Protein AF-A0AAU9J6A3-F1 (afdb_monomer)

Sequence (151 aa):
MSDKPSSSYFQDLVQKSKDSQEKDPYAIENFGESKKKPSRLLAKWNRLKSTFVGKEGFSEKFIQGFKMGGIVGGIFGSLSGIFAAWKTKNPIYIPISGAIMGLSFGFFMGVGSVVRSDDEYLDTNHYELLKINEEWQMRVLEADWKRKYRI

Foldseek 3Di:
DDPDPVVVVVVVVVVVVVVVVPDDVPPPVCVPPPPPPPPPVVVVVVVVCCVCPNDDDLVVQLQVQLVVQLVVQLVVQLVVQVVVCVVVVNNVSNVVSSVVSSRVSSNVSSVVSNVPVVPPLPDPQVFDFDQDPNDTDTDRDPRCVCVVPVD

pLDDT: mean 71.63, std 15.61, range [42.34, 94.94]

Secondary structure (DSSP, 8-state):
-----HHHHHHHHHHHHHHHHS--TT-GGGTT----PPPHHHHHHHHHHHHHHSSSSHHHHHHHHHHHHHHHHHHHHHHHHHHHHHHH--TTHHHHHHHHHHHHHHHHHHHHHHHTTTSTTS----EEEEEETTEEEEEE---HHHHHT--

Structure (mmCIF, N/CA/C/O backbone):
data_AF-A0AAU9J6A3-F1
#
_entry.id   AF-A0AAU9J6A3-F1
#
loop_
_atom_site.group_PDB
_atom_site.id
_atom_site.type_symbol
_atom_site.label_atom_id
_atom_site.label_alt_id
_atom_site.label_comp_id
_atom_site.label_asym_id
_atom_site.label_entity_id
_atom_site.label_seq_id
_atom_site.pdbx_PDB_ins_code
_atom_site.Cartn_x
_atom_site.Cartn_y
_atom_site.Cartn_z
_atom_site.occupancy
_atom_site.B_iso_or_equiv
_atom_site.auth_seq_id
_atom_site.auth_comp_id
_atom_site.auth_asym_id
_atom_site.auth_atom_id
_atom_site.pdbx_PDB_model_num
ATOM 1 N N . MET A 1 1 ? 39.952 -4.784 -10.741 1.00 42.34 1 MET A N 1
ATOM 2 C CA . MET A 1 1 ? 40.049 -5.737 -11.869 1.00 42.34 1 MET A CA 1
ATOM 3 C C . MET A 1 1 ? 40.493 -7.068 -11.283 1.00 42.34 1 MET A C 1
ATOM 5 O O . MET A 1 1 ? 41.334 -7.055 -10.401 1.00 42.34 1 MET A O 1
ATOM 9 N N . SER A 1 2 ? 39.804 -8.162 -11.615 1.00 50.84 2 SER A N 1
ATOM 10 C CA . SER A 1 2 ? 39.950 -9.462 -10.942 1.00 50.84 2 SER A CA 1
ATOM 11 C C . SER A 1 2 ? 41.069 -10.272 -11.594 1.00 50.84 2 SER A C 1
ATOM 13 O O . SER A 1 2 ? 40.848 -10.850 -12.655 1.00 50.84 2 SER A O 1
ATOM 15 N N . ASP A 1 3 ? 42.222 -10.359 -10.934 1.00 58.28 3 ASP A N 1
ATOM 16 C CA . ASP A 1 3 ? 43.341 -11.233 -11.309 1.00 58.28 3 ASP A CA 1
ATOM 17 C C . ASP A 1 3 ? 43.006 -12.693 -10.977 1.00 58.28 3 ASP A C 1
ATOM 19 O O . ASP A 1 3 ? 43.475 -13.266 -9.995 1.00 58.28 3 ASP A O 1
ATOM 23 N N . LYS A 1 4 ? 42.129 -13.307 -11.777 1.00 60.97 4 LYS A N 1
ATOM 24 C CA . LYS A 1 4 ? 41.949 -14.762 -11.759 1.00 60.97 4 LYS A CA 1
ATOM 25 C C . LYS A 1 4 ? 42.731 -15.360 -12.929 1.00 60.97 4 LYS A C 1
ATOM 27 O O . LYS A 1 4 ? 42.545 -14.903 -14.059 1.00 60.97 4 LYS A O 1
ATOM 32 N N . PRO A 1 5 ? 43.606 -16.355 -12.692 1.00 62.66 5 PRO A N 1
ATOM 33 C CA . PRO A 1 5 ? 44.419 -16.953 -13.744 1.00 62.66 5 PRO A CA 1
ATOM 34 C C . PRO A 1 5 ? 43.512 -17.565 -14.818 1.00 62.66 5 PRO A C 1
ATOM 36 O O . PRO A 1 5 ? 42.525 -18.233 -14.504 1.00 62.66 5 PRO A O 1
ATOM 39 N N . SER A 1 6 ? 43.844 -17.344 -16.091 1.00 60.34 6 SER A N 1
ATOM 40 C CA . SER A 1 6 ? 43.065 -17.759 -17.273 1.00 60.34 6 SER A CA 1
ATOM 41 C C . SER A 1 6 ? 42.623 -19.232 -17.270 1.00 60.34 6 SER A C 1
ATOM 43 O O . SER A 1 6 ? 41.579 -19.565 -17.831 1.00 60.34 6 SER A O 1
ATOM 45 N N . SER A 1 7 ? 43.359 -20.108 -16.581 1.00 62.94 7 SER A N 1
ATOM 46 C CA . SER A 1 7 ? 43.016 -21.522 -16.389 1.00 62.94 7 SER A CA 1
ATOM 47 C C . SER A 1 7 ? 41.717 -21.736 -15.606 1.00 62.94 7 SER A C 1
ATOM 49 O O . SER A 1 7 ? 40.944 -22.632 -15.936 1.00 62.94 7 SER A O 1
ATOM 51 N N . SER A 1 8 ? 41.442 -20.892 -14.610 1.00 61.44 8 SER A N 1
ATOM 52 C CA . SER A 1 8 ? 40.218 -20.969 -13.803 1.00 61.44 8 SER A CA 1
ATOM 53 C C . SER A 1 8 ? 38.990 -20.456 -14.556 1.00 61.44 8 SER A C 1
ATOM 55 O O . SER A 1 8 ? 37.908 -21.007 -14.394 1.00 61.44 8 SER A O 1
ATOM 57 N N . TYR A 1 9 ? 39.164 -19.491 -15.466 1.00 66.44 9 TYR A N 1
ATOM 58 C CA . TYR A 1 9 ? 38.105 -19.069 -16.391 1.00 66.44 9 TYR A CA 1
ATOM 59 C C . TYR A 1 9 ? 37.748 -20.174 -17.394 1.00 66.44 9 TYR A C 1
ATOM 61 O O . TYR A 1 9 ? 36.577 -20.420 -17.670 1.00 66.44 9 TYR A O 1
ATOM 69 N N . PHE A 1 10 ? 38.757 -20.881 -17.909 1.00 64.25 10 PHE A N 1
ATOM 70 C CA . PHE A 1 10 ? 38.536 -22.002 -18.817 1.00 64.25 10 PHE A CA 1
ATOM 71 C C . PHE A 1 10 ? 37.826 -23.169 -18.121 1.00 64.25 10 PHE A C 1
ATOM 73 O O . PHE A 1 10 ? 36.903 -23.747 -18.688 1.00 64.25 10 PHE A O 1
ATOM 80 N N . GLN A 1 11 ? 38.200 -23.484 -16.876 1.00 74.06 11 GLN A N 1
ATOM 81 C CA . GLN A 1 11 ? 37.510 -24.509 -16.089 1.00 74.06 11 GLN A CA 1
ATOM 82 C C . GLN A 1 11 ? 36.056 -24.132 -15.797 1.00 74.06 11 GLN A C 1
ATOM 84 O O . GLN A 1 11 ? 35.190 -24.985 -15.953 1.00 74.06 11 GLN A O 1
ATOM 89 N N . ASP A 1 12 ? 35.766 -22.868 -15.477 1.00 72.56 12 ASP A N 1
ATOM 90 C CA . ASP A 1 12 ? 34.389 -22.390 -15.288 1.00 72.56 12 ASP A CA 1
ATOM 91 C C . ASP A 1 12 ? 33.562 -22.494 -16.578 1.00 72.56 12 ASP A C 1
ATOM 93 O O . ASP A 1 12 ? 32.399 -22.889 -16.543 1.00 72.56 12 ASP A O 1
ATOM 97 N N . LEU A 1 13 ? 34.152 -22.187 -17.738 1.00 70.56 13 LEU A N 1
ATOM 98 C CA . LEU A 1 13 ? 33.478 -22.340 -19.031 1.00 70.56 13 LEU A CA 1
ATOM 99 C C . LEU A 1 13 ? 33.233 -23.809 -19.386 1.00 70.56 13 LEU A C 1
ATOM 101 O O . LEU A 1 13 ? 32.149 -24.146 -19.862 1.00 70.56 13 LEU A O 1
ATOM 105 N N . VAL A 1 14 ? 34.200 -24.690 -19.120 1.00 74.62 14 VAL A N 1
ATOM 106 C CA . VAL A 1 14 ? 34.048 -26.138 -19.315 1.00 74.62 14 VAL A CA 1
ATOM 107 C C . VAL A 1 14 ? 32.983 -26.693 -18.371 1.00 74.62 14 VAL A C 1
ATOM 109 O O . VAL A 1 14 ? 32.108 -27.438 -18.812 1.00 74.62 14 VAL A O 1
ATOM 112 N N . GLN A 1 15 ? 32.983 -26.279 -17.105 1.00 69.31 15 GLN A N 1
ATOM 113 C CA . GLN A 1 15 ? 31.988 -26.695 -16.121 1.00 69.31 15 GLN A CA 1
ATOM 114 C C . GLN A 1 15 ? 30.592 -26.195 -16.506 1.00 69.31 15 GLN A C 1
ATOM 116 O O . GLN A 1 15 ? 29.649 -26.977 -16.532 1.00 69.31 15 GLN A O 1
ATOM 121 N N . LYS A 1 16 ? 30.472 -24.930 -16.922 1.00 66.12 16 LYS A N 1
ATOM 122 C CA . LYS A 1 16 ? 29.222 -24.335 -17.412 1.00 66.12 16 LYS A CA 1
ATOM 123 C C . LYS A 1 16 ? 28.722 -24.990 -18.702 1.00 66.12 16 LYS A C 1
ATOM 125 O O . LYS A 1 16 ? 27.512 -25.081 -18.900 1.00 66.12 16 LYS A O 1
ATOM 130 N N . SER A 1 17 ? 29.621 -25.466 -19.56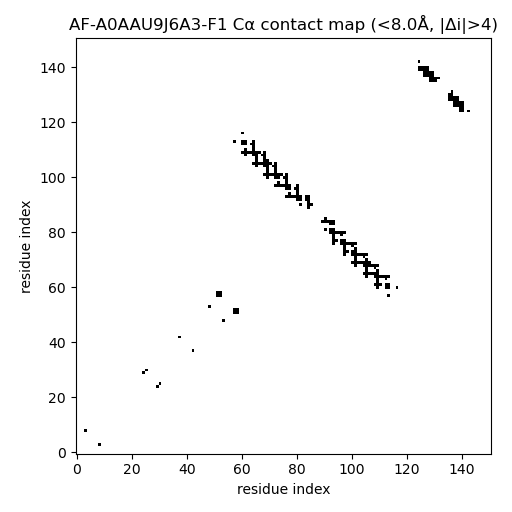7 1.00 60.44 17 SER A N 1
ATOM 131 C CA . SER A 1 17 ? 29.254 -26.235 -20.764 1.00 60.44 17 SER A CA 1
ATOM 132 C C . SER A 1 17 ? 28.736 -27.637 -20.423 1.00 60.44 17 SER A C 1
ATOM 134 O O . SER A 1 17 ? 27.759 -28.070 -21.027 1.00 60.44 17 SER A O 1
ATOM 136 N N . LYS A 1 18 ? 29.306 -28.298 -19.402 1.00 57.50 18 LYS A N 1
ATOM 137 C CA . LYS A 1 18 ? 28.801 -29.579 -18.880 1.00 57.50 18 LYS A CA 1
ATOM 138 C C . LYS A 1 18 ? 27.440 -29.423 -18.197 1.00 57.50 18 LYS A C 1
ATOM 140 O O . LYS A 1 18 ? 26.522 -30.160 -18.528 1.00 57.50 18 LYS A O 1
ATOM 145 N N . ASP A 1 19 ? 27.273 -28.403 -17.356 1.00 56.47 19 ASP A N 1
ATOM 146 C CA . ASP A 1 19 ? 25.999 -28.099 -16.676 1.00 56.47 19 ASP A CA 1
ATOM 147 C C . ASP A 1 19 ? 24.875 -27.712 -17.658 1.00 56.47 19 ASP A C 1
ATOM 149 O O . ASP A 1 19 ? 23.691 -27.899 -17.380 1.00 56.47 19 ASP A O 1
ATOM 153 N N . SER A 1 20 ? 25.233 -27.175 -18.831 1.00 51.94 20 SER A N 1
ATOM 154 C CA . SER A 1 20 ? 24.272 -26.831 -19.889 1.00 5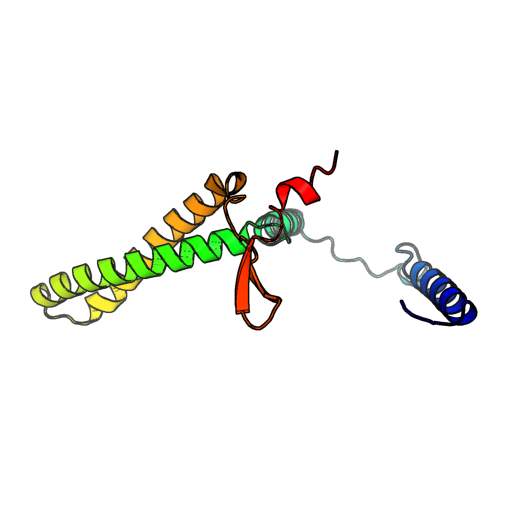1.94 20 SER A CA 1
ATOM 155 C C . SER A 1 20 ? 23.869 -28.029 -20.755 1.00 51.94 20 SER A C 1
ATOM 157 O O . SER A 1 20 ? 22.840 -27.950 -21.422 1.00 51.94 20 SER A O 1
ATOM 159 N N . GLN A 1 21 ? 24.643 -29.123 -20.755 1.00 48.69 21 GLN A N 1
ATOM 160 C CA . GLN A 1 21 ? 24.297 -30.355 -21.477 1.00 48.69 21 GLN A CA 1
ATOM 161 C C . GLN A 1 21 ? 23.424 -31.323 -20.663 1.00 48.69 21 GLN A C 1
ATOM 163 O O . GLN A 1 21 ? 22.867 -32.251 -21.237 1.00 48.69 21 GLN A O 1
ATOM 168 N N . GLU A 1 22 ? 23.226 -31.103 -19.360 1.00 53.00 22 GLU A N 1
ATOM 169 C CA . GLU A 1 22 ? 22.490 -32.038 -18.492 1.00 53.00 22 GLU A CA 1
ATOM 170 C C . GLU A 1 22 ? 21.077 -31.560 -18.113 1.00 53.00 22 GLU A C 1
ATOM 172 O O . GLU A 1 22 ? 20.599 -31.776 -17.002 1.00 53.00 22 GLU A O 1
ATOM 177 N N . LYS A 1 23 ? 20.361 -30.905 -19.036 1.00 52.16 23 LYS A N 1
ATOM 178 C CA . LYS A 1 23 ? 18.891 -30.761 -18.955 1.00 52.16 23 LYS A CA 1
ATOM 179 C C . LYS A 1 23 ? 18.242 -30.876 -20.325 1.00 52.16 23 LYS A C 1
ATOM 181 O O . LYS A 1 23 ? 17.430 -30.033 -20.705 1.00 52.16 23 LYS A O 1
ATOM 186 N N . ASP A 1 24 ? 18.560 -31.943 -21.046 1.00 57.34 24 ASP A N 1
ATOM 187 C CA . ASP A 1 24 ? 17.826 -32.281 -22.256 1.00 57.34 24 ASP A CA 1
ATOM 188 C C . ASP A 1 24 ? 16.437 -32.827 -21.881 1.00 57.34 24 ASP A C 1
ATOM 190 O O . ASP A 1 24 ? 16.318 -33.904 -21.291 1.00 57.34 24 ASP A O 1
ATOM 194 N N . PRO A 1 25 ? 15.344 -32.120 -22.227 1.00 54.75 25 PRO A N 1
ATOM 195 C CA . PRO A 1 25 ? 13.982 -32.539 -21.891 1.00 54.75 25 PRO A CA 1
ATOM 196 C C . PRO A 1 25 ? 13.534 -33.803 -22.647 1.00 54.75 25 PRO A C 1
ATOM 198 O O . PRO A 1 25 ? 12.412 -34.263 -22.444 1.00 54.75 25 PRO A O 1
ATOM 201 N N . TYR A 1 26 ? 14.397 -34.342 -23.511 1.00 54.66 26 TYR A N 1
ATOM 202 C CA . TYR A 1 26 ? 14.197 -35.555 -24.300 1.00 54.66 26 TYR A CA 1
ATOM 203 C C . TYR A 1 26 ? 15.133 -36.699 -23.882 1.00 54.66 26 TYR A C 1
ATOM 205 O O . TYR A 1 26 ? 15.162 -37.724 -24.562 1.00 54.66 26 TYR A O 1
ATOM 213 N N . ALA A 1 27 ? 15.898 -36.540 -22.792 1.00 65.25 27 ALA A N 1
ATOM 214 C CA . ALA A 1 27 ? 16.697 -37.625 -22.239 1.00 65.25 27 ALA A CA 1
ATOM 215 C C . ALA A 1 27 ? 15.799 -38.837 -21.958 1.00 65.25 27 ALA A C 1
ATOM 217 O O . ALA A 1 27 ? 14.707 -38.706 -21.398 1.00 65.25 27 ALA A O 1
ATOM 218 N N . ILE A 1 28 ? 16.269 -40.016 -22.361 1.00 59.94 28 ILE A N 1
ATOM 219 C CA . ILE A 1 28 ? 15.524 -41.282 -22.288 1.00 59.94 28 ILE A CA 1
ATOM 220 C C . ILE A 1 28 ? 15.136 -41.598 -20.830 1.00 59.94 28 ILE A C 1
ATOM 222 O O . ILE A 1 28 ? 14.100 -42.200 -20.576 1.00 59.94 28 ILE A O 1
ATOM 226 N N . GLU A 1 29 ? 15.902 -41.083 -19.865 1.00 63.41 29 GLU A N 1
ATOM 227 C CA . GLU A 1 29 ? 15.649 -41.186 -18.423 1.00 63.41 29 GLU A CA 1
ATOM 228 C C . GLU A 1 29 ? 14.372 -40.463 -17.955 1.00 63.41 29 GLU A C 1
ATOM 230 O O . GLU A 1 29 ? 13.797 -40.827 -16.935 1.00 63.41 29 GLU A O 1
ATOM 235 N N . ASN A 1 30 ? 13.878 -39.480 -18.717 1.00 55.66 30 ASN A N 1
ATOM 236 C CA . ASN A 1 30 ? 12.636 -38.754 -18.430 1.00 55.66 30 ASN A CA 1
ATOM 237 C C . ASN A 1 30 ? 11.409 -39.319 -19.180 1.00 55.66 30 ASN A C 1
ATOM 239 O O . ASN A 1 30 ? 10.309 -38.761 -19.077 1.00 55.66 30 ASN A O 1
ATOM 243 N N . PHE A 1 31 ? 11.550 -40.418 -19.936 1.00 50.09 31 PHE A N 1
ATOM 244 C CA . PHE A 1 31 ? 10.419 -41.091 -20.585 1.00 50.09 31 PHE A CA 1
ATOM 245 C C . PHE A 1 31 ? 9.558 -41.820 -19.543 1.00 50.09 31 PHE A C 1
ATOM 247 O O . PHE A 1 31 ? 9.779 -42.979 -19.211 1.00 50.09 31 PHE A O 1
ATOM 254 N N . GLY A 1 32 ? 8.548 -41.126 -19.024 1.00 55.88 32 GLY A N 1
ATOM 255 C CA . GLY A 1 32 ? 7.593 -41.672 -18.053 1.00 55.88 32 GLY A CA 1
ATOM 256 C C . GLY A 1 32 ? 7.110 -40.629 -17.053 1.00 55.88 32 GLY A C 1
ATOM 257 O O . GLY A 1 32 ? 5.977 -40.700 -16.577 1.00 55.88 32 GLY A O 1
ATOM 258 N N . GLU A 1 33 ? 7.907 -39.585 -16.819 1.00 54.16 33 GLU A N 1
ATOM 259 C CA . GLU A 1 33 ? 7.460 -38.419 -16.070 1.00 54.16 33 GLU A CA 1
ATOM 260 C C . GLU A 1 33 ? 6.607 -37.527 -16.969 1.00 54.16 33 GLU A C 1
ATOM 262 O O . GLU A 1 33 ? 7.042 -36.529 -17.548 1.00 54.16 33 GLU A O 1
ATOM 267 N N . SER A 1 34 ? 5.329 -37.876 -17.086 1.00 51.41 34 SER A N 1
ATOM 268 C CA . SER A 1 34 ? 4.327 -36.956 -17.600 1.00 51.41 34 SER A CA 1
ATOM 269 C C . SER A 1 34 ? 4.279 -35.734 -16.678 1.00 51.41 34 SER A C 1
ATOM 271 O O . SER A 1 34 ? 3.539 -35.719 -15.691 1.00 51.41 34 SER A O 1
ATOM 273 N N . LYS A 1 35 ? 5.064 -34.693 -16.987 1.00 52.56 35 LYS A N 1
ATOM 274 C CA . LYS A 1 35 ? 4.890 -33.358 -16.409 1.00 52.56 35 LYS A CA 1
ATOM 275 C C . LYS A 1 35 ? 3.433 -32.983 -16.640 1.00 52.56 35 LYS A C 1
ATOM 277 O O . LYS A 1 35 ? 3.041 -32.692 -17.771 1.00 52.56 35 LYS A O 1
ATOM 282 N N . LYS A 1 36 ? 2.618 -33.066 -15.582 1.00 54.75 36 LYS A N 1
ATOM 283 C CA . LYS A 1 36 ? 1.201 -32.691 -15.587 1.00 54.75 36 LYS A CA 1
ATOM 284 C C . LYS A 1 36 ? 1.115 -31.319 -16.243 1.00 54.75 36 LYS A C 1
ATOM 286 O O . LYS A 1 36 ? 1.574 -30.337 -15.662 1.00 54.75 36 LYS A O 1
ATOM 291 N N . LYS A 1 37 ? 0.616 -31.267 -17.485 1.00 54.59 37 LYS A N 1
ATOM 292 C CA . LYS A 1 37 ? 0.511 -30.021 -18.248 1.00 54.59 37 LYS A CA 1
ATOM 293 C C . LYS A 1 37 ? -0.270 -29.045 -17.365 1.00 54.59 37 LYS A C 1
ATOM 295 O O . LYS A 1 37 ? -1.415 -29.361 -17.032 1.00 54.59 37 LYS A O 1
ATOM 300 N N . PRO A 1 38 ? 0.322 -27.919 -16.926 1.00 57.06 38 PRO A N 1
ATOM 301 C CA . PRO A 1 38 ? -0.414 -26.965 -16.115 1.00 57.06 38 PRO A CA 1
ATOM 302 C C . PRO A 1 38 ? -1.648 -26.551 -16.913 1.00 57.06 38 PRO A C 1
ATOM 304 O O . PRO A 1 38 ? -1.574 -26.376 -18.135 1.00 57.06 38 PRO A O 1
ATOM 307 N N . SER A 1 39 ? -2.800 -26.464 -16.247 1.00 71.31 39 SER A N 1
ATOM 308 C CA . SER A 1 39 ? -4.049 -26.098 -16.910 1.00 71.31 39 SER A CA 1
ATOM 309 C C . SER A 1 39 ? -3.838 -24.814 -17.724 1.00 71.31 39 SER A C 1
ATOM 311 O O . SER A 1 39 ? -3.064 -23.936 -17.338 1.00 71.31 39 SER A O 1
ATOM 313 N N . ARG A 1 40 ? -4.501 -24.684 -18.881 1.00 73.56 40 ARG A N 1
ATOM 314 C CA . ARG A 1 40 ? -4.386 -23.488 -19.746 1.00 73.56 40 ARG A CA 1
ATOM 315 C C . ARG A 1 40 ? -4.603 -22.185 -18.964 1.00 73.56 40 ARG A C 1
ATOM 317 O O . ARG A 1 40 ? -4.005 -21.161 -19.288 1.00 73.56 40 ARG A O 1
ATOM 324 N N . LEU A 1 41 ? -5.429 -22.252 -17.920 1.00 74.06 41 LEU A N 1
ATOM 325 C CA . LEU A 1 41 ? -5.670 -21.175 -16.968 1.00 74.06 41 LEU A CA 1
ATOM 326 C C . LEU A 1 41 ? -4.459 -20.905 -16.074 1.00 74.06 41 LEU A C 1
ATOM 328 O O . LEU A 1 41 ? -4.089 -19.749 -15.941 1.00 74.06 41 LEU A O 1
ATOM 332 N N . LEU A 1 42 ? -3.790 -21.932 -15.543 1.00 72.62 42 LEU A N 1
ATOM 333 C CA . LEU A 1 42 ? -2.548 -21.769 -14.780 1.00 72.62 42 LEU A CA 1
ATOM 334 C C . LEU A 1 42 ? -1.426 -21.162 -15.630 1.00 72.62 42 LEU A C 1
ATOM 336 O O . LEU A 1 42 ? -0.674 -20.321 -15.153 1.00 72.62 42 LEU A O 1
ATOM 340 N N . ALA A 1 43 ? -1.324 -21.559 -16.901 1.00 76.12 43 ALA A N 1
ATOM 341 C CA . ALA A 1 43 ? -0.343 -20.989 -17.822 1.00 76.12 43 ALA A CA 1
ATOM 342 C C . ALA A 1 43 ? -0.640 -19.508 -18.126 1.00 76.12 43 ALA A C 1
ATOM 344 O O . ALA A 1 43 ? 0.277 -18.687 -18.139 1.00 76.12 43 ALA A O 1
ATOM 345 N N . LYS A 1 44 ? -1.919 -19.142 -18.314 1.00 78.06 44 LYS A N 1
ATOM 346 C CA . LYS A 1 44 ? -2.347 -17.737 -18.437 1.00 78.06 44 LYS A CA 1
ATOM 347 C C . LYS A 1 44 ? -2.140 -16.956 -17.138 1.00 78.06 44 LYS A C 1
ATOM 349 O O . LYS A 1 44 ? -1.691 -15.819 -17.194 1.00 78.06 44 LYS A O 1
ATOM 354 N N . TRP A 1 45 ? -2.400 -17.575 -15.990 1.00 75.62 45 TRP A N 1
ATOM 355 C CA . TRP A 1 45 ? -2.206 -16.985 -14.668 1.00 75.62 45 TRP A CA 1
ATOM 356 C C . TRP A 1 45 ? -0.733 -16.718 -14.382 1.00 75.62 45 TRP A C 1
ATOM 358 O O . TRP A 1 45 ? -0.393 -15.639 -13.923 1.00 75.62 45 TRP A O 1
ATOM 368 N N . ASN A 1 46 ? 0.161 -17.645 -14.731 1.00 75.62 46 ASN A N 1
ATOM 369 C CA . ASN A 1 46 ? 1.600 -17.434 -14.594 1.00 75.62 46 ASN A CA 1
ATOM 370 C C . ASN A 1 46 ? 2.121 -16.339 -15.529 1.00 75.62 46 ASN A C 1
ATOM 372 O O . ASN A 1 46 ? 3.007 -15.598 -15.120 1.00 75.62 46 ASN A O 1
ATOM 376 N N . ARG A 1 47 ? 1.552 -16.186 -16.734 1.00 70.88 47 ARG A N 1
ATOM 377 C CA . ARG A 1 47 ? 1.882 -15.067 -17.636 1.00 70.88 47 ARG A CA 1
ATOM 378 C C . ARG A 1 47 ? 1.390 -13.730 -17.091 1.00 70.88 47 ARG A C 1
ATOM 380 O O . ARG A 1 47 ? 2.163 -12.785 -17.015 1.00 70.88 47 ARG A O 1
ATOM 387 N N . LEU A 1 48 ? 0.140 -13.673 -16.638 1.00 70.00 48 LEU A N 1
ATOM 388 C CA . LEU A 1 48 ? -0.432 -12.475 -16.027 1.00 70.00 48 LEU A CA 1
ATOM 389 C C . LEU A 1 48 ? 0.320 -12.096 -14.746 1.00 70.00 48 LEU A C 1
ATOM 391 O O . LEU A 1 48 ? 0.647 -10.935 -14.547 1.00 70.00 48 LEU A O 1
ATOM 395 N N . LYS A 1 49 ? 0.681 -13.086 -13.924 1.00 68.69 49 LYS A N 1
ATOM 396 C CA . LYS A 1 49 ? 1.523 -12.906 -12.741 1.00 68.69 49 LYS A CA 1
ATOM 397 C C . LYS A 1 49 ? 2.922 -12.435 -13.123 1.00 68.69 49 LYS A C 1
ATOM 399 O O . LYS A 1 49 ? 3.433 -11.560 -12.450 1.00 68.69 49 LYS A O 1
ATOM 404 N N . SER A 1 50 ? 3.538 -12.941 -14.191 1.00 61.94 50 SER A N 1
ATOM 405 C CA . SER A 1 50 ? 4.833 -12.414 -14.645 1.00 61.94 50 SER A CA 1
ATOM 406 C C . SER A 1 50 ? 4.739 -10.999 -15.219 1.00 61.94 50 SER A C 1
ATOM 408 O O . SER A 1 50 ? 5.723 -10.283 -15.164 1.00 61.94 50 SER A O 1
ATOM 410 N N . THR A 1 51 ? 3.580 -10.562 -15.712 1.00 63.28 51 THR A N 1
ATOM 411 C CA . THR A 1 51 ? 3.370 -9.170 -16.148 1.00 63.28 51 THR A CA 1
ATOM 412 C C . THR A 1 51 ? 3.042 -8.240 -14.973 1.00 63.28 51 THR A C 1
ATOM 414 O O . THR A 1 51 ? 3.466 -7.095 -14.969 1.00 63.28 51 THR A O 1
ATOM 417 N N . PHE A 1 52 ? 2.339 -8.730 -13.947 1.00 61.94 52 PHE A N 1
ATOM 418 C CA . PHE A 1 52 ? 2.008 -7.958 -12.739 1.00 61.94 52 PHE A CA 1
ATOM 419 C C . PHE A 1 52 ? 3.113 -7.965 -11.664 1.00 61.94 52 PHE A C 1
ATOM 421 O O . PHE A 1 52 ? 3.186 -7.050 -10.851 1.00 61.94 52 PHE A O 1
ATOM 428 N N . VAL A 1 53 ? 3.946 -9.009 -11.620 1.00 60.03 53 VAL A N 1
ATOM 429 C CA . VAL A 1 53 ? 4.952 -9.273 -10.565 1.00 60.03 53 VAL A CA 1
ATOM 430 C C . VAL A 1 53 ? 6.366 -9.410 -11.150 1.00 60.03 53 VAL A C 1
ATOM 432 O O . VAL A 1 53 ? 7.343 -9.519 -10.411 1.00 60.03 53 VAL A O 1
ATOM 435 N N . GLY A 1 54 ? 6.524 -9.427 -12.475 1.00 50.72 54 GLY A N 1
ATOM 436 C CA . GLY A 1 54 ? 7.841 -9.514 -13.100 1.00 50.72 54 GLY A CA 1
ATOM 437 C C . GLY A 1 54 ? 8.562 -8.176 -13.066 1.00 50.72 54 GLY A C 1
ATOM 438 O O . GLY A 1 54 ? 8.046 -7.214 -13.610 1.00 50.72 54 GLY A O 1
ATOM 439 N N . LYS A 1 55 ? 9.729 -8.178 -12.408 1.00 51.38 55 LYS A N 1
ATOM 440 C CA . LYS A 1 55 ? 10.972 -7.372 -12.512 1.00 51.38 55 LYS A CA 1
ATOM 441 C C . LYS A 1 55 ? 11.013 -5.925 -13.049 1.00 51.38 55 LYS A C 1
ATOM 443 O O . LYS A 1 55 ? 12.075 -5.324 -12.942 1.00 51.38 55 LYS A O 1
ATOM 448 N N . GLU A 1 56 ? 9.947 -5.335 -13.560 1.00 58.09 56 GLU A N 1
ATOM 449 C CA . GLU A 1 56 ? 9.957 -4.020 -14.197 1.00 58.09 56 GLU A CA 1
ATOM 450 C C . GLU A 1 56 ? 8.889 -3.133 -13.558 1.00 58.09 56 GLU A C 1
ATOM 452 O O . GLU A 1 56 ? 7.728 -3.192 -13.942 1.00 58.09 56 GLU A O 1
ATOM 457 N N . GLY A 1 57 ? 9.283 -2.343 -12.550 1.00 60.28 57 GLY A N 1
ATOM 458 C CA . GLY A 1 57 ? 8.663 -1.074 -12.126 1.00 60.28 57 GLY A CA 1
ATOM 459 C C . GLY A 1 57 ? 7.225 -1.072 -11.579 1.00 60.28 57 GLY A C 1
ATOM 460 O O . GLY A 1 57 ? 6.925 -0.280 -10.692 1.00 60.28 57 GLY A O 1
ATOM 461 N N . PHE A 1 58 ? 6.331 -1.946 -12.042 1.00 73.06 58 PHE A N 1
ATOM 462 C CA . PHE A 1 58 ? 4.899 -1.909 -11.755 1.00 73.06 58 PHE A CA 1
ATOM 463 C C . PHE A 1 58 ? 4.614 -2.117 -10.270 1.00 73.06 58 PHE A C 1
ATOM 465 O O . PHE A 1 58 ? 3.912 -1.318 -9.656 1.00 73.06 58 PHE A O 1
ATOM 472 N N . SER A 1 59 ? 5.181 -3.170 -9.671 1.00 77.56 59 SER A N 1
ATOM 473 C CA . SER A 1 59 ? 4.923 -3.492 -8.265 1.00 77.56 59 SER A CA 1
ATOM 474 C C . SER A 1 59 ? 5.507 -2.440 -7.326 1.00 77.56 59 SER A C 1
ATOM 476 O O . SER A 1 59 ? 4.864 -2.095 -6.342 1.00 77.56 59 SER A O 1
ATOM 478 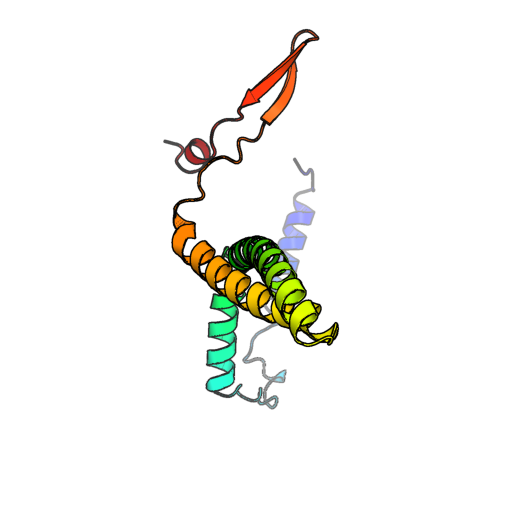N N . GLU A 1 60 ? 6.706 -1.930 -7.602 1.00 80.88 60 GLU A N 1
ATOM 479 C CA . GLU A 1 60 ? 7.359 -0.943 -6.734 1.00 80.88 60 GLU A CA 1
ATOM 480 C C . GLU A 1 60 ? 6.603 0.386 -6.752 1.00 80.88 60 GLU A C 1
ATOM 482 O O . GLU A 1 60 ? 6.253 0.916 -5.695 1.00 80.88 60 GLU A O 1
ATOM 487 N N . LYS A 1 61 ? 6.242 0.866 -7.945 1.00 79.19 61 LYS A N 1
ATOM 488 C CA . LYS A 1 61 ? 5.496 2.117 -8.113 1.00 79.19 61 LYS A CA 1
ATOM 489 C C . LYS A 1 61 ? 4.059 2.010 -7.615 1.00 79.19 61 LYS A C 1
ATOM 491 O O . LYS A 1 61 ? 3.561 2.934 -6.970 1.00 79.19 61 LYS A O 1
ATOM 496 N N . PHE A 1 62 ? 3.408 0.866 -7.832 1.00 88.19 62 PHE A N 1
ATOM 497 C CA . PHE A 1 62 ? 2.099 0.590 -7.244 1.00 88.19 62 PHE A CA 1
ATOM 498 C C . PHE A 1 62 ? 2.170 0.618 -5.717 1.00 88.19 62 PHE A C 1
ATOM 500 O O . PHE A 1 62 ? 1.343 1.268 -5.086 1.00 88.19 62 PHE A O 1
ATOM 507 N N . ILE A 1 63 ? 3.168 -0.036 -5.114 1.00 89.19 63 ILE A N 1
ATOM 508 C CA . ILE A 1 63 ? 3.350 -0.055 -3.657 1.00 89.19 63 ILE A CA 1
ATOM 509 C C . ILE A 1 63 ? 3.637 1.351 -3.122 1.00 89.19 63 ILE A C 1
ATOM 511 O O . ILE A 1 63 ? 3.103 1.717 -2.077 1.00 89.19 63 ILE A O 1
ATOM 515 N N . GLN A 1 64 ? 4.431 2.162 -3.822 1.00 88.69 64 GLN A N 1
ATOM 516 C CA . GLN A 1 64 ? 4.707 3.544 -3.427 1.00 88.69 64 GLN A CA 1
ATOM 517 C C . GLN A 1 64 ? 3.444 4.413 -3.465 1.00 88.69 64 GLN A C 1
ATOM 519 O O . GLN A 1 64 ? 3.127 5.077 -2.472 1.00 88.69 64 GLN A O 1
ATOM 524 N N . GLY A 1 65 ? 2.683 4.351 -4.563 1.00 89.12 65 GLY A N 1
ATOM 525 C CA . GLY A 1 65 ? 1.396 5.039 -4.694 1.00 89.12 65 GLY A CA 1
ATOM 526 C C . GLY A 1 65 ? 0.378 4.559 -3.660 1.00 89.12 65 GLY A C 1
ATOM 527 O O . GLY A 1 65 ? -0.304 5.365 -3.026 1.00 89.12 65 GLY A O 1
ATOM 528 N N . PHE A 1 66 ? 0.342 3.253 -3.402 1.00 93.19 66 PHE A N 1
ATOM 529 C CA . PHE A 1 66 ? -0.521 2.644 -2.397 1.00 93.19 66 PHE A CA 1
ATOM 530 C C . PHE A 1 66 ? -0.141 3.054 -0.975 1.00 93.19 66 PHE A C 1
ATOM 532 O O . PHE A 1 66 ? -1.019 3.349 -0.171 1.00 93.19 66 PHE A O 1
ATOM 539 N N . LYS A 1 67 ? 1.154 3.131 -0.653 1.00 93.75 67 LYS A N 1
ATOM 540 C CA . LYS A 1 67 ? 1.641 3.584 0.654 1.00 93.75 67 LYS A CA 1
ATOM 541 C C . LYS A 1 67 ? 1.257 5.039 0.903 1.00 93.75 67 LYS A C 1
ATOM 543 O O . LYS A 1 67 ? 0.718 5.348 1.963 1.00 93.75 67 LYS A O 1
ATOM 548 N N . MET A 1 68 ? 1.490 5.925 -0.066 1.00 92.88 68 MET A N 1
ATOM 549 C CA . MET A 1 68 ? 1.104 7.333 0.063 1.00 92.88 68 MET A CA 1
ATOM 550 C C . MET A 1 68 ? -0.418 7.504 0.139 1.00 92.88 68 MET A C 1
ATOM 552 O O . MET A 1 68 ? -0.915 8.178 1.041 1.00 92.88 68 MET A O 1
ATOM 556 N N . GLY A 1 69 ? -1.169 6.843 -0.746 1.00 92.06 69 GLY A N 1
ATOM 557 C CA . GLY A 1 69 ? -2.632 6.887 -0.744 1.00 92.06 69 GLY A CA 1
ATOM 558 C C . GLY A 1 69 ? -3.250 6.277 0.514 1.00 92.06 69 GLY A C 1
ATOM 559 O O . GLY A 1 69 ? -4.213 6.818 1.049 1.00 92.06 69 GLY A O 1
ATOM 560 N N . GLY A 1 70 ? -2.663 5.201 1.037 1.00 94.81 70 GLY A N 1
ATOM 561 C CA . GLY A 1 70 ? -3.100 4.535 2.259 1.00 94.81 70 GLY A CA 1
ATOM 562 C C . GLY A 1 70 ? -2.906 5.394 3.507 1.00 94.81 70 GLY A C 1
ATO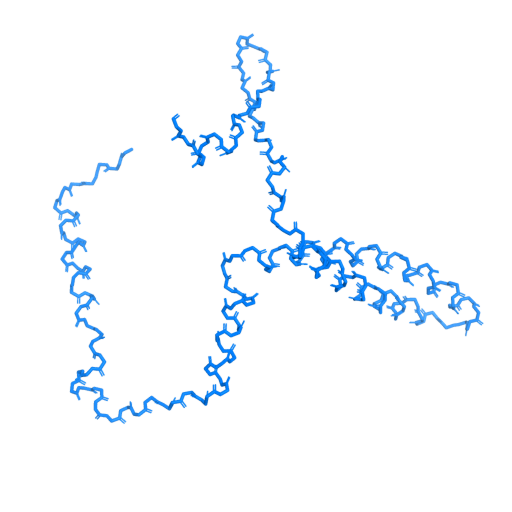M 563 O O . GLY A 1 70 ? -3.780 5.404 4.368 1.00 94.81 70 GLY A O 1
ATOM 564 N N . ILE A 1 71 ? -1.819 6.171 3.589 1.00 94.94 71 ILE A N 1
ATOM 565 C CA . ILE A 1 71 ? -1.601 7.120 4.694 1.00 94.94 71 ILE A CA 1
ATOM 566 C C . ILE A 1 71 ? -2.659 8.228 4.659 1.00 94.94 71 ILE A C 1
ATOM 568 O O . ILE A 1 71 ? -3.326 8.475 5.663 1.00 94.94 71 ILE A O 1
ATOM 572 N N . VAL A 1 72 ? -2.860 8.864 3.502 1.00 94.12 72 VAL A N 1
ATOM 573 C CA . VAL A 1 72 ? -3.836 9.958 3.362 1.00 94.12 72 VAL A CA 1
ATOM 574 C C . VAL A 1 72 ? -5.264 9.450 3.589 1.00 94.12 72 VAL A C 1
ATOM 576 O O . VAL A 1 72 ? -6.019 10.041 4.362 1.00 94.12 72 VAL A O 1
ATOM 579 N N . GLY A 1 73 ? -5.622 8.317 2.980 1.00 93.06 73 GLY A N 1
ATOM 580 C CA . GLY A 1 73 ? -6.919 7.668 3.163 1.00 93.06 73 GLY A CA 1
ATOM 581 C C . GLY A 1 73 ? -7.143 7.172 4.591 1.00 93.06 73 GLY A C 1
ATOM 582 O O . GLY A 1 73 ? -8.259 7.260 5.094 1.00 93.06 73 GLY A O 1
ATOM 583 N N . GLY A 1 74 ? -6.091 6.717 5.272 1.00 93.56 74 GLY A N 1
ATOM 584 C CA . GLY A 1 74 ? -6.138 6.299 6.670 1.00 93.56 74 GLY A CA 1
ATOM 585 C C . GLY A 1 74 ? -6.380 7.467 7.624 1.00 93.56 74 GLY A C 1
ATOM 586 O O . GLY A 1 74 ? -7.217 7.352 8.518 1.00 93.56 74 GLY A O 1
ATOM 587 N N . ILE A 1 75 ? -5.721 8.613 7.413 1.00 94.19 75 ILE A N 1
ATOM 588 C CA . ILE A 1 75 ? -5.940 9.831 8.213 1.00 94.19 75 ILE A CA 1
ATOM 589 C C . ILE A 1 75 ? -7.354 10.368 7.978 1.00 94.19 75 ILE A C 1
ATOM 591 O O . ILE A 1 75 ? -8.099 10.588 8.933 1.00 94.19 75 ILE A O 1
ATOM 595 N N . PHE A 1 76 ? -7.754 10.526 6.714 1.00 93.88 76 PHE A N 1
ATOM 596 C CA . PHE A 1 76 ? -9.076 11.046 6.368 1.00 93.88 76 PHE A CA 1
ATOM 597 C C . PHE A 1 76 ? -10.197 10.094 6.819 1.00 93.88 76 PHE A C 1
ATOM 599 O O . PHE A 1 76 ? -11.214 10.529 7.360 1.00 93.88 76 PHE A O 1
ATOM 606 N N . GLY A 1 77 ? -9.977 8.785 6.684 1.00 91.38 77 GLY A N 1
ATOM 607 C CA . GLY A 1 77 ? -10.889 7.748 7.156 1.00 91.38 77 GLY A CA 1
ATOM 608 C C . GLY A 1 77 ? -10.993 7.684 8.671 1.00 91.38 77 GLY A C 1
ATOM 609 O O . GLY A 1 77 ? -12.097 7.542 9.190 1.00 91.38 77 GLY A O 1
ATOM 610 N N . SER A 1 78 ? -9.889 7.863 9.396 1.00 91.44 78 SER A N 1
ATOM 611 C CA . SER A 1 78 ? -9.912 7.927 10.861 1.00 91.44 78 SER A CA 1
ATOM 612 C C . SER A 1 78 ? -10.635 9.181 11.351 1.00 91.44 78 SER A C 1
ATOM 614 O O . SER A 1 78 ? -11.445 9.091 12.267 1.00 91.44 78 SER A O 1
ATOM 616 N N . LEU A 1 79 ? -10.421 10.336 10.711 1.00 92.44 79 LEU A N 1
ATOM 617 C CA . LEU A 1 79 ? -11.097 11.588 11.065 1.00 92.44 79 LEU A CA 1
ATOM 618 C C . LEU A 1 79 ? -12.614 11.505 10.821 1.00 92.44 79 LEU A C 1
ATOM 620 O O . LEU A 1 79 ? -13.413 11.854 11.691 1.00 92.44 79 LEU A O 1
ATOM 624 N N . SER A 1 80 ? -13.013 10.964 9.665 1.00 89.94 80 SER A N 1
ATOM 625 C CA . SER A 1 80 ? -14.416 10.660 9.355 1.00 89.94 80 SER A CA 1
ATOM 626 C C . SER A 1 80 ? -15.004 9.637 10.339 1.00 89.94 80 SER A C 1
ATOM 628 O O . SER A 1 80 ? -16.128 9.791 10.822 1.00 89.94 80 SER A O 1
ATOM 630 N N . GLY A 1 81 ? -14.203 8.640 10.717 1.00 87.69 81 GLY A N 1
ATOM 631 C CA . GLY A 1 81 ? -14.538 7.616 11.702 1.00 87.69 81 GLY A CA 1
ATOM 632 C C . GLY A 1 81 ? -14.776 8.159 13.099 1.00 87.69 81 GLY A C 1
ATOM 633 O O . GLY A 1 81 ? -15.718 7.729 13.754 1.00 87.69 81 GLY A O 1
ATOM 634 N N . ILE A 1 82 ? -13.976 9.128 13.549 1.00 89.94 82 ILE A N 1
ATOM 635 C CA . ILE A 1 82 ? -14.151 9.795 14.847 1.00 89.94 82 ILE A CA 1
ATOM 636 C C . ILE A 1 82 ? -15.487 10.545 14.876 1.00 89.94 82 ILE A C 1
ATOM 638 O O . ILE A 1 82 ? -16.236 10.427 15.847 1.00 89.94 82 ILE A O 1
ATOM 642 N N . PHE A 1 83 ? -15.838 11.252 13.796 1.00 88.06 83 PHE A N 1
ATOM 643 C CA . PHE A 1 83 ? -17.133 11.928 13.693 1.00 88.06 83 PHE A CA 1
ATOM 644 C C . PHE A 1 83 ? -18.307 10.935 13.729 1.00 88.06 83 PHE A C 1
ATOM 646 O O . PHE A 1 83 ? -19.294 11.146 14.440 1.00 88.06 83 PHE A O 1
ATOM 653 N N . ALA A 1 84 ? -18.188 9.817 13.007 1.00 85.56 84 ALA A N 1
ATOM 654 C CA . ALA A 1 84 ? -19.194 8.758 13.006 1.00 85.56 84 ALA A CA 1
ATOM 655 C C . ALA A 1 84 ? -19.308 8.050 14.368 1.00 85.56 84 ALA A C 1
ATOM 657 O O . ALA A 1 84 ? -20.420 7.797 14.840 1.00 85.56 84 ALA A O 1
ATOM 658 N N . ALA A 1 85 ? -18.180 7.774 15.025 1.00 86.56 85 ALA A N 1
ATOM 659 C CA . ALA A 1 85 ? -18.114 7.162 16.348 1.00 86.56 85 ALA A CA 1
ATOM 660 C C . ALA A 1 85 ? -18.748 8.056 17.418 1.00 86.56 85 ALA A C 1
ATOM 662 O O . ALA A 1 85 ? -19.432 7.554 18.309 1.00 86.56 85 ALA A O 1
ATOM 663 N N . TRP A 1 86 ? -18.599 9.380 17.300 1.00 88.00 86 TRP A N 1
ATOM 664 C CA . TRP A 1 86 ? -19.227 10.313 18.232 1.00 88.00 86 TRP A CA 1
ATOM 665 C C . TRP A 1 86 ? -20.758 10.305 18.124 1.00 88.00 86 TRP A C 1
ATOM 667 O O . TRP A 1 86 ? -21.447 10.317 19.144 1.00 88.00 86 TRP A O 1
ATOM 677 N N . LYS A 1 87 ? -21.307 10.181 16.907 1.00 87.38 87 LYS A N 1
ATOM 678 C CA . LYS A 1 87 ? -22.760 10.046 16.694 1.00 87.38 87 LYS A CA 1
ATOM 679 C C . LYS A 1 87 ? -23.316 8.687 17.112 1.00 87.38 87 LYS A C 1
ATOM 681 O O . LYS A 1 87 ? -24.412 8.619 17.658 1.00 87.38 87 LYS A O 1
ATOM 686 N N . THR A 1 88 ? -22.592 7.608 16.831 1.00 85.69 88 THR A N 1
ATOM 687 C CA . THR A 1 88 ? -23.071 6.233 17.060 1.00 85.69 88 THR A CA 1
ATOM 688 C C . THR A 1 88 ? -22.728 5.686 18.445 1.00 85.69 88 THR A C 1
ATOM 690 O O . THR A 1 88 ? -23.208 4.614 18.798 1.00 85.69 88 THR A O 1
ATOM 693 N N . LYS A 1 89 ? -21.906 6.403 19.229 1.00 85.38 89 LYS A N 1
ATOM 694 C CA . LYS A 1 89 ? -21.321 5.960 20.510 1.00 85.38 89 LYS A CA 1
ATOM 695 C C . LYS A 1 89 ? -20.545 4.637 20.424 1.00 85.38 89 LYS A C 1
ATOM 697 O O . LYS A 1 89 ? -20.255 4.024 21.446 1.00 85.38 89 LYS A O 1
ATOM 702 N N . ASN A 1 90 ? -20.171 4.224 19.213 1.00 84.19 90 ASN A N 1
ATOM 703 C CA . ASN A 1 90 ? -19.496 2.963 18.944 1.00 84.19 90 ASN A CA 1
ATOM 704 C C . ASN A 1 90 ? -18.067 3.244 18.451 1.00 84.19 90 ASN A C 1
ATOM 706 O O . ASN A 1 90 ? -17.889 3.687 17.314 1.00 84.19 90 ASN A O 1
ATOM 710 N N . PRO A 1 91 ? -17.024 2.964 19.256 1.00 83.56 91 PRO A N 1
ATOM 711 C CA . PRO A 1 91 ? -15.637 3.270 18.890 1.00 83.56 91 PRO A CA 1
ATOM 712 C C . PRO A 1 91 ? -15.105 2.391 17.746 1.00 83.56 91 PRO A C 1
ATOM 714 O O . PRO A 1 91 ? -14.100 2.719 17.120 1.00 83.56 91 PRO A O 1
ATOM 717 N N . ILE A 1 92 ? -15.801 1.297 17.428 1.00 88.31 92 ILE A N 1
ATOM 718 C CA . ILE A 1 92 ? -15.418 0.340 16.382 1.00 88.31 92 ILE A CA 1
ATOM 719 C C . ILE A 1 92 ? -15.463 0.941 14.969 1.00 88.31 92 ILE A C 1
ATOM 721 O O . ILE A 1 92 ? -14.816 0.428 14.060 1.00 88.31 92 ILE A O 1
ATOM 725 N N . TYR A 1 93 ? -16.183 2.049 14.782 1.00 83.94 93 TYR A N 1
ATOM 726 C CA . TYR A 1 93 ? -16.277 2.719 13.486 1.00 83.94 93 TYR A CA 1
ATOM 727 C C . TYR A 1 93 ? -14.956 3.347 13.037 1.00 83.94 93 TYR A C 1
ATOM 729 O O . TYR A 1 93 ? -14.728 3.447 11.836 1.00 83.94 93 TYR A O 1
ATOM 737 N N . ILE A 1 94 ? -14.075 3.709 13.973 1.00 87.19 94 ILE A N 1
ATOM 738 C CA . ILE A 1 94 ? -12.803 4.387 13.690 1.00 87.19 94 ILE A CA 1
ATOM 739 C C . ILE A 1 94 ? -11.856 3.517 12.839 1.00 87.19 94 ILE A C 1
ATOM 741 O O . ILE A 1 94 ? -11.445 3.966 11.767 1.00 87.19 94 ILE A O 1
ATOM 745 N N . PRO A 1 95 ? -11.510 2.273 13.238 1.00 89.38 95 PRO A N 1
ATOM 746 C CA . PRO A 1 95 ? -10.637 1.430 12.420 1.00 89.38 95 PRO A CA 1
ATOM 747 C C . PRO A 1 95 ? -11.305 0.980 11.116 1.00 89.38 95 PRO A C 1
ATOM 749 O O . PRO A 1 95 ? -10.621 0.819 10.108 1.00 89.38 95 PRO A O 1
ATOM 752 N N . ILE A 1 96 ? -12.630 0.804 11.109 1.00 91.25 96 ILE A N 1
ATOM 753 C CA . ILE A 1 96 ? -13.370 0.356 9.922 1.00 91.25 96 ILE A CA 1
ATOM 754 C C . ILE A 1 96 ? -13.347 1.434 8.836 1.00 91.25 96 ILE A C 1
ATOM 756 O O . ILE A 1 96 ? -13.004 1.146 7.690 1.00 91.25 96 ILE A O 1
ATOM 760 N N . SER A 1 97 ? -13.666 2.683 9.179 1.00 90.44 97 SER A N 1
ATOM 761 C CA . SER A 1 97 ? -13.634 3.786 8.215 1.00 90.44 97 SER A CA 1
ATOM 762 C C . SER A 1 97 ? -12.211 4.077 7.737 1.00 90.44 9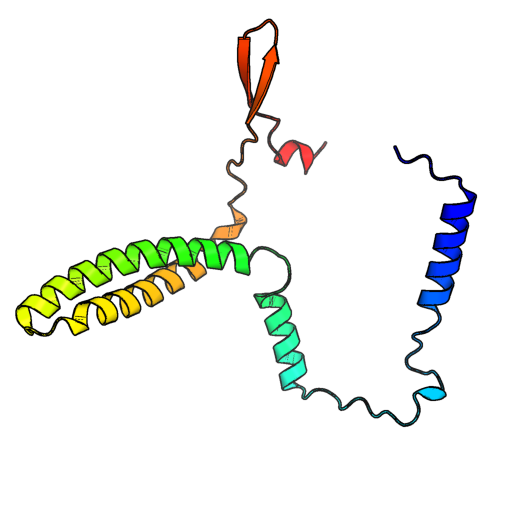7 SER A C 1
ATOM 764 O O . SER A 1 97 ? -12.002 4.295 6.543 1.00 90.44 97 SER A O 1
ATOM 766 N N . GLY A 1 98 ? -11.224 4.011 8.640 1.00 92.38 98 GLY A N 1
ATOM 767 C CA . GLY A 1 98 ? -9.804 4.124 8.308 1.00 92.38 98 GLY A CA 1
ATOM 768 C C . GLY A 1 98 ? -9.351 3.061 7.306 1.00 92.38 98 GLY A C 1
ATOM 769 O O . GLY A 1 98 ? -8.707 3.393 6.313 1.00 92.38 98 GLY A O 1
ATOM 770 N N . ALA A 1 99 ? -9.739 1.800 7.511 1.00 93.75 99 ALA A N 1
ATOM 771 C CA . ALA A 1 99 ? -9.395 0.704 6.608 1.00 93.75 99 ALA A CA 1
ATOM 772 C C . ALA A 1 99 ? -10.062 0.847 5.233 1.00 93.75 99 ALA A C 1
ATOM 774 O O . ALA A 1 99 ? -9.396 0.695 4.212 1.00 93.75 99 ALA A O 1
ATOM 775 N N . ILE A 1 100 ? -11.355 1.179 5.183 1.00 93.31 100 ILE A N 1
ATOM 776 C CA . ILE A 1 100 ? -12.101 1.294 3.920 1.00 93.31 100 ILE A CA 1
ATOM 777 C C . ILE A 1 100 ? -11.563 2.449 3.070 1.00 93.31 100 ILE A C 1
ATOM 779 O O . ILE A 1 100 ? -11.294 2.272 1.878 1.00 93.31 100 ILE A O 1
ATOM 783 N N . MET A 1 101 ? -11.374 3.627 3.670 1.00 93.00 101 MET A N 1
ATOM 784 C CA . MET A 1 101 ? -10.847 4.789 2.950 1.00 93.00 101 MET A CA 1
ATOM 785 C C . MET A 1 101 ? -9.361 4.635 2.640 1.00 93.00 101 MET A C 1
ATOM 787 O O . MET A 1 101 ? -8.957 4.979 1.534 1.00 93.00 101 MET A O 1
ATOM 791 N N . GLY A 1 102 ? -8.568 4.049 3.540 1.00 94.56 102 GLY A N 1
ATOM 792 C CA . GLY A 1 102 ? -7.160 3.731 3.299 1.00 94.56 102 GLY A CA 1
ATOM 793 C C . GLY A 1 102 ? -6.962 2.761 2.134 1.00 94.56 102 GLY A C 1
ATOM 794 O O . GLY A 1 102 ? -6.162 3.036 1.244 1.00 94.56 102 GLY A O 1
ATOM 795 N N . LEU A 1 103 ? -7.731 1.669 2.079 1.00 94.81 103 LEU A N 1
ATOM 796 C CA . LEU A 1 103 ? -7.673 0.710 0.972 1.00 94.81 103 LEU A CA 1
ATOM 797 C C . LEU A 1 103 ? -8.136 1.330 -0.348 1.00 94.81 103 LEU A C 1
ATOM 799 O O . LEU A 1 103 ? -7.489 1.130 -1.373 1.00 94.81 103 LEU A O 1
ATOM 803 N N . SER A 1 104 ? -9.222 2.106 -0.329 1.00 94.38 104 SER A N 1
ATOM 804 C CA . SER A 1 104 ? -9.774 2.721 -1.542 1.00 94.38 104 SER A CA 1
ATOM 805 C C . SER A 1 104 ? -8.831 3.782 -2.111 1.00 94.38 104 SER A C 1
ATOM 807 O O . SER A 1 104 ? -8.447 3.702 -3.277 1.00 94.38 104 SER A O 1
ATOM 809 N N . PHE A 1 105 ? -8.396 4.747 -1.292 1.00 93.38 105 PHE A N 1
ATOM 810 C CA . PHE A 1 105 ? -7.442 5.774 -1.723 1.00 93.38 105 PHE A CA 1
ATOM 811 C C . PHE A 1 105 ? -6.079 5.179 -2.077 1.00 93.38 105 PHE A C 1
ATOM 813 O O . PHE A 1 105 ? -5.483 5.594 -3.068 1.00 93.38 105 PHE A O 1
ATOM 820 N N . GLY A 1 106 ? -5.602 4.189 -1.319 1.00 93.81 106 GLY A N 1
ATOM 821 C CA . GLY A 1 106 ? -4.384 3.450 -1.640 1.00 93.81 106 GLY A CA 1
ATOM 822 C C . GLY A 1 106 ? -4.473 2.778 -3.008 1.00 93.81 106 GLY A C 1
ATOM 823 O O . GLY A 1 106 ? -3.560 2.913 -3.815 1.00 93.81 106 GLY A O 1
ATOM 824 N N . PHE A 1 107 ? -5.586 2.110 -3.318 1.00 93.31 107 PHE A N 1
ATOM 825 C CA . PHE A 1 107 ? -5.772 1.454 -4.611 1.00 93.31 107 PHE A CA 1
ATOM 826 C C . PHE A 1 107 ? -5.849 2.458 -5.768 1.00 93.31 107 PHE A C 1
ATOM 828 O O . PHE A 1 107 ? -5.133 2.300 -6.755 1.00 93.31 107 PHE A O 1
ATOM 835 N N . PHE A 1 108 ? -6.648 3.524 -5.641 1.00 93.31 108 PHE A N 1
ATOM 836 C CA . PHE A 1 108 ? -6.749 4.554 -6.683 1.00 93.31 108 PHE A CA 1
ATOM 837 C C . PHE A 1 108 ? -5.415 5.265 -6.937 1.00 93.31 108 PHE A C 1
ATOM 839 O O . PHE A 1 108 ? -5.050 5.481 -8.092 1.00 93.31 108 PHE A O 1
ATOM 846 N N . MET A 1 109 ? -4.665 5.586 -5.881 1.00 90.44 109 MET A N 1
ATOM 847 C CA . MET A 1 109 ? -3.344 6.208 -6.005 1.00 90.44 109 MET A CA 1
ATOM 848 C C . MET A 1 109 ? -2.306 5.222 -6.538 1.00 90.44 109 MET A C 1
ATOM 850 O O . MET A 1 109 ? -1.512 5.599 -7.386 1.00 90.44 109 MET A O 1
ATOM 854 N N . GLY A 1 110 ? -2.347 3.952 -6.130 1.00 90.00 110 GLY A N 1
ATOM 855 C CA . GLY A 1 110 ? -1.482 2.904 -6.674 1.00 90.00 110 GLY A CA 1
ATOM 856 C C . GLY A 1 110 ? -1.673 2.724 -8.181 1.00 90.00 110 GLY A C 1
ATOM 857 O O . GLY A 1 110 ? -0.697 2.720 -8.928 1.00 90.00 110 GLY A O 1
ATOM 858 N N . VAL A 1 111 ? -2.924 2.653 -8.651 1.00 88.62 111 VAL A N 1
ATOM 859 C CA . VAL A 1 111 ? -3.237 2.589 -10.090 1.00 88.62 111 VAL A CA 1
ATOM 860 C C . VAL A 1 111 ? -2.838 3.888 -10.800 1.00 88.62 111 VAL A C 1
ATOM 862 O O . VAL A 1 111 ? -2.238 3.842 -11.872 1.00 88.62 111 VAL A O 1
ATOM 865 N N . GLY A 1 112 ? -3.112 5.050 -10.202 1.00 84.94 112 GLY A N 1
ATOM 866 C CA . GLY A 1 112 ? -2.741 6.350 -10.767 1.00 84.94 112 GLY A CA 1
ATOM 867 C C . GLY A 1 112 ? -1.227 6.556 -10.893 1.00 84.94 112 GLY A C 1
ATOM 868 O O . GLY A 1 112 ? -0.770 7.128 -11.882 1.00 84.94 112 GLY A O 1
ATOM 869 N N . SER A 1 113 ? -0.448 6.062 -9.929 1.00 84.44 113 SER A N 1
ATOM 870 C CA . SER A 1 113 ? 1.017 6.085 -9.955 1.00 84.44 113 SER A CA 1
ATOM 871 C C . SER A 1 113 ? 1.568 5.204 -11.068 1.00 84.44 113 SER A C 1
ATOM 873 O O . SER A 1 113 ? 2.444 5.642 -11.806 1.00 84.44 113 SER A O 1
ATOM 875 N N . VAL A 1 114 ? 1.009 4.005 -11.255 1.00 83.62 114 VAL A N 1
ATOM 876 C CA . VAL A 1 114 ? 1.385 3.114 -12.361 1.00 83.62 114 VAL A CA 1
ATOM 877 C C . VAL A 1 114 ? 1.127 3.767 -13.722 1.00 83.62 114 VAL A C 1
ATOM 879 O O . VAL A 1 114 ? 1.982 3.702 -14.597 1.00 83.62 114 VAL A O 1
ATOM 882 N N . VAL A 1 115 ? -0.019 4.427 -13.908 1.00 81.00 115 VAL A N 1
ATOM 883 C CA . VAL A 1 115 ? -0.378 5.050 -15.198 1.00 81.00 115 VAL A CA 1
ATOM 884 C C . VAL A 1 115 ? 0.498 6.265 -15.531 1.00 81.00 115 VAL A C 1
ATOM 886 O O . VAL A 1 115 ? 0.743 6.531 -16.700 1.00 81.00 115 VAL A O 1
ATOM 889 N N . ARG A 1 116 ? 1.005 6.997 -14.530 1.00 68.81 116 ARG A N 1
ATOM 890 C CA . ARG A 1 116 ? 1.885 8.169 -14.727 1.00 68.81 116 ARG A CA 1
ATOM 891 C C . ARG A 1 116 ? 3.377 7.832 -14.831 1.00 68.81 116 ARG A C 1
ATOM 893 O O . ARG A 1 116 ? 4.210 8.729 -14.877 1.00 68.81 116 ARG A O 1
ATOM 900 N N . SER A 1 117 ? 3.728 6.550 -14.821 1.00 58.34 117 SER A N 1
ATOM 901 C CA . SER A 1 117 ? 5.102 6.096 -14.587 1.00 58.34 117 SER A CA 1
ATOM 902 C C . SER A 1 117 ? 6.093 6.330 -15.729 1.00 58.34 117 SER A C 1
ATOM 904 O O . SER A 1 117 ? 7.276 6.060 -15.510 1.00 58.34 117 SER A O 1
ATOM 906 N N . ASP A 1 118 ? 5.654 6.841 -16.880 1.00 57.12 118 ASP A N 1
ATOM 907 C CA . ASP A 1 118 ? 6.545 7.164 -18.001 1.00 57.12 118 ASP A CA 1
ATOM 908 C C . ASP A 1 118 ? 7.380 8.442 -17.757 1.00 57.12 118 ASP A C 1
ATOM 910 O O . ASP A 1 118 ? 8.435 8.601 -18.370 1.00 57.12 118 ASP A O 1
ATOM 914 N N . ASP A 1 119 ? 6.988 9.295 -16.799 1.00 54.84 119 ASP A N 1
ATOM 915 C CA . ASP A 1 119 ? 7.599 10.622 -16.589 1.00 54.84 119 ASP A CA 1
ATOM 916 C C . ASP A 1 119 ? 8.521 10.732 -15.359 1.00 54.84 119 ASP A C 1
ATOM 918 O O . ASP A 1 119 ? 9.098 11.788 -15.091 1.00 54.84 119 ASP A O 1
ATOM 922 N N . GLU A 1 120 ? 8.729 9.652 -14.602 1.00 51.59 120 GLU A N 1
ATOM 923 C CA . GLU A 1 120 ? 9.594 9.666 -13.409 1.00 51.59 120 GLU A CA 1
ATOM 924 C C . GLU A 1 120 ? 11.081 9.499 -13.780 1.00 51.59 120 GLU A C 1
ATOM 926 O O . GLU A 1 120 ? 11.794 8.633 -13.281 1.00 51.59 120 GLU A O 1
ATOM 931 N N . TYR A 1 121 ? 11.532 10.340 -14.711 1.00 47.69 121 TYR A N 1
ATOM 932 C CA . TYR A 1 121 ? 12.935 10.670 -14.977 1.00 47.69 121 TYR A CA 1
ATOM 933 C C . TYR A 1 121 ? 13.374 11.939 -14.231 1.00 47.69 121 TYR A C 1
ATOM 935 O O . TYR A 1 121 ? 14.484 12.432 -14.437 1.00 47.69 121 TYR A O 1
ATOM 943 N N . LEU A 1 122 ? 12.515 12.483 -13.369 1.00 46.44 122 LEU A N 1
ATOM 944 C CA . LEU A 1 122 ? 12.816 13.673 -12.594 1.00 46.44 122 LEU A CA 1
ATOM 945 C C . LEU A 1 122 ? 13.375 13.289 -11.220 1.00 46.44 122 LEU A C 1
ATOM 947 O O . LEU A 1 122 ? 12.652 13.007 -10.270 1.00 46.44 122 LEU A O 1
ATOM 951 N N . ASP A 1 123 ? 14.702 13.394 -11.158 1.00 47.53 123 ASP A N 1
ATOM 952 C CA . ASP A 1 123 ? 15.409 13.997 -10.029 1.00 47.53 123 ASP A CA 1
ATOM 953 C C . ASP A 1 123 ? 15.748 13.107 -8.825 1.00 47.53 123 ASP A C 1
ATOM 955 O O . ASP A 1 123 ? 15.671 13.523 -7.673 1.00 47.53 123 ASP A O 1
ATOM 959 N N . THR A 1 124 ? 16.306 11.918 -9.077 1.00 51.44 124 THR A N 1
ATOM 960 C CA . THR A 1 124 ? 17.358 11.439 -8.160 1.00 51.44 124 THR A CA 1
ATOM 961 C C . THR A 1 124 ? 18.679 12.072 -8.593 1.00 51.44 124 THR A C 1
ATOM 963 O O . THR A 1 124 ? 19.542 11.416 -9.169 1.00 51.44 124 THR A O 1
ATOM 966 N N . ASN A 1 125 ? 18.833 13.383 -8.374 1.00 50.50 125 ASN A N 1
ATOM 967 C CA . ASN A 1 125 ? 20.161 13.986 -8.402 1.00 50.50 125 ASN A CA 1
ATOM 968 C C . ASN A 1 125 ? 20.981 13.265 -7.329 1.00 50.50 125 ASN A C 1
ATOM 970 O O . ASN A 1 125 ? 20.775 13.461 -6.132 1.00 50.50 125 ASN A O 1
ATOM 974 N N . HIS A 1 126 ? 21.872 12.371 -7.746 1.00 52.75 126 HIS A N 1
ATOM 975 C CA . HIS A 1 126 ? 22.855 11.799 -6.846 1.00 52.75 126 HIS A CA 1
ATOM 976 C C . HIS A 1 126 ? 23.802 12.935 -6.441 1.00 52.75 126 HIS A C 1
ATOM 978 O O . HIS A 1 126 ? 24.667 13.352 -7.208 1.00 52.75 126 HIS A O 1
ATOM 984 N N . TYR A 1 127 ? 23.588 13.497 -5.254 1.00 59.47 127 TYR A N 1
ATOM 985 C CA . TYR A 1 127 ? 24.517 14.443 -4.652 1.00 59.47 127 TYR A CA 1
ATOM 986 C C . TYR A 1 127 ? 25.615 13.634 -3.961 1.00 59.47 127 TYR A C 1
ATOM 988 O O . TYR A 1 127 ? 25.348 12.931 -2.986 1.00 59.47 127 TYR A O 1
ATOM 996 N N . GLU A 1 128 ? 26.846 13.719 -4.458 1.00 61.03 128 GLU A N 1
ATOM 997 C CA . GLU A 1 128 ? 28.013 13.253 -3.709 1.00 61.03 128 GLU A CA 1
ATOM 998 C C . GLU A 1 128 ? 28.647 14.435 -2.977 1.00 61.03 128 GLU A C 1
ATOM 1000 O O . GLU A 1 128 ? 28.873 15.509 -3.545 1.00 61.03 128 GLU A O 1
ATOM 1005 N N . LEU A 1 129 ? 28.933 14.230 -1.691 1.00 59.56 129 LEU A N 1
ATOM 1006 C CA . LEU A 1 129 ? 29.710 15.161 -0.886 1.00 59.56 129 LEU A CA 1
ATOM 1007 C C . LEU A 1 129 ? 31.190 14.910 -1.164 1.00 59.56 129 LEU A C 1
ATOM 1009 O O . LEU A 1 129 ? 31.777 13.960 -0.648 1.00 59.56 129 LEU A O 1
ATOM 1013 N N . LEU A 1 130 ? 31.791 15.767 -1.983 1.00 68.00 130 LEU A N 1
ATOM 1014 C CA . LEU A 1 130 ? 33.222 15.729 -2.258 1.00 68.00 130 LEU A CA 1
ATOM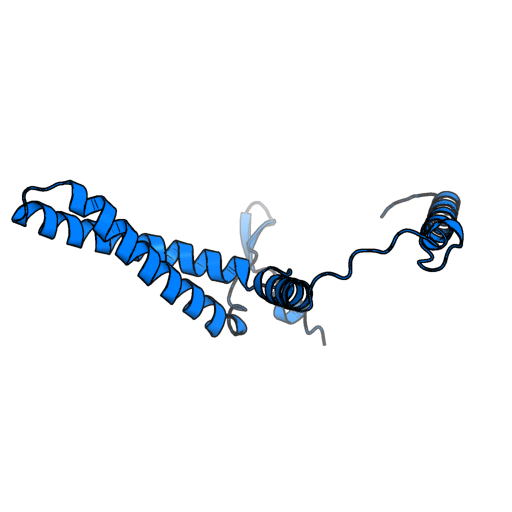 1015 C C . LEU A 1 130 ? 33.919 16.802 -1.423 1.00 68.00 130 LEU A C 1
ATOM 1017 O O . LEU A 1 130 ? 33.532 17.972 -1.433 1.00 68.00 130 LEU A O 1
ATOM 1021 N N . LYS A 1 131 ? 34.960 16.392 -0.696 1.00 65.31 131 LYS A N 1
ATOM 1022 C CA . LYS A 1 131 ? 35.836 17.307 0.037 1.00 65.31 131 LYS A CA 1
ATOM 1023 C C . LYS A 1 131 ? 36.937 17.777 -0.911 1.00 65.31 131 LYS A C 1
ATOM 1025 O O . LYS A 1 131 ? 37.821 16.996 -1.258 1.00 65.31 131 LYS A O 1
ATOM 1030 N N . ILE A 1 132 ? 36.874 19.034 -1.338 1.00 75.12 132 ILE A N 1
ATOM 1031 C CA . ILE A 1 132 ? 37.872 19.658 -2.215 1.00 75.12 132 ILE A CA 1
ATOM 1032 C C . ILE A 1 132 ? 38.391 20.894 -1.482 1.00 75.12 132 ILE A C 1
ATOM 1034 O O . ILE A 1 132 ? 37.602 21.750 -1.103 1.00 75.12 132 ILE A O 1
ATOM 1038 N N . ASN A 1 133 ? 39.708 20.981 -1.270 1.00 69.69 133 ASN A N 1
ATOM 1039 C CA . ASN A 1 133 ? 40.359 22.100 -0.570 1.00 69.69 133 ASN A CA 1
ATOM 1040 C C . ASN A 1 133 ? 39.753 22.406 0.815 1.00 69.69 133 ASN A C 1
ATOM 1042 O O . ASN A 1 133 ? 39.434 23.546 1.120 1.00 69.69 133 ASN A O 1
ATOM 1046 N N . GLU A 1 134 ? 39.573 21.371 1.641 1.00 71.56 134 GLU A N 1
ATOM 1047 C CA . GLU A 1 134 ? 39.021 21.444 3.009 1.00 71.56 134 GLU A CA 1
ATOM 1048 C C . GLU A 1 134 ? 37.561 21.903 3.158 1.00 71.56 134 GLU A C 1
ATOM 1050 O O . GLU A 1 134 ? 36.992 21.712 4.233 1.00 71.56 134 GLU A O 1
ATOM 1055 N N . GLU A 1 135 ? 36.908 22.356 2.089 1.00 61.75 135 GLU A N 1
ATOM 1056 C CA . GLU A 1 135 ? 35.481 22.668 2.084 1.00 61.75 135 GLU A CA 1
ATOM 1057 C C . GLU A 1 135 ? 34.626 21.514 1.546 1.00 61.75 135 GLU A C 1
ATOM 1059 O O . GLU A 1 135 ? 35.006 20.763 0.640 1.00 61.75 135 GLU A O 1
ATOM 1064 N N . TRP A 1 136 ? 33.429 21.380 2.119 1.00 72.50 136 TRP A N 1
ATOM 1065 C CA . TRP A 1 136 ? 32.401 20.468 1.634 1.00 72.50 136 TRP A CA 1
ATOM 1066 C C . TRP A 1 136 ? 31.584 21.166 0.558 1.00 72.50 136 TRP A C 1
ATOM 1068 O O . TRP A 1 136 ? 30.837 22.097 0.855 1.00 72.50 136 TRP A O 1
ATOM 1078 N N . GLN A 1 137 ? 31.695 20.702 -0.685 1.00 67.56 137 GLN A N 1
ATOM 1079 C CA . GLN A 1 137 ? 30.878 21.220 -1.778 1.00 67.5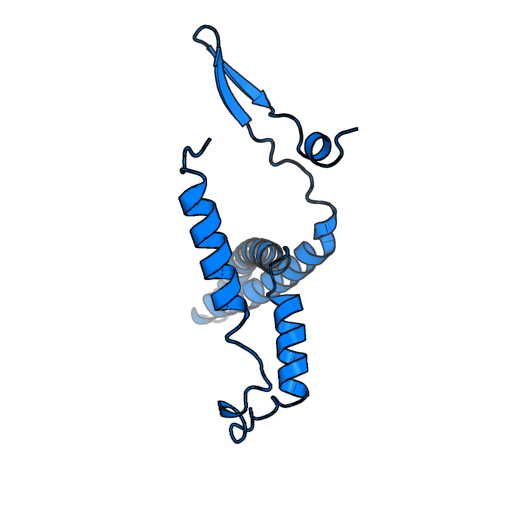6 137 GLN A CA 1
ATOM 1080 C C . GLN A 1 137 ? 29.917 20.146 -2.285 1.00 67.56 137 GLN A C 1
ATOM 1082 O O . GLN A 1 137 ? 30.306 19.003 -2.529 1.00 67.56 137 GLN A O 1
ATOM 1087 N N . MET A 1 138 ? 28.644 20.519 -2.444 1.00 60.53 138 MET A N 1
ATOM 1088 C CA . MET A 1 138 ? 27.646 19.661 -3.080 1.00 60.53 138 MET A CA 1
ATOM 1089 C C . MET A 1 138 ? 27.796 19.771 -4.596 1.00 60.53 138 MET A C 1
ATOM 1091 O O . MET A 1 138 ? 27.517 20.822 -5.173 1.00 60.53 138 MET A O 1
ATOM 1095 N N . ARG A 1 139 ? 28.226 18.688 -5.252 1.00 61.84 139 ARG A N 1
ATOM 1096 C CA . ARG A 1 139 ? 28.202 18.585 -6.715 1.00 61.84 139 ARG A CA 1
ATOM 1097 C C . ARG A 1 139 ? 27.054 17.680 -7.141 1.00 61.84 139 ARG A C 1
ATOM 1099 O O . ARG A 1 139 ? 26.924 16.561 -6.655 1.00 61.84 139 ARG A O 1
ATOM 1106 N N . VAL A 1 140 ? 26.248 18.167 -8.079 1.00 61.16 140 VAL A N 1
ATOM 1107 C CA . VAL A 1 140 ? 25.269 17.346 -8.798 1.00 61.16 140 VAL A CA 1
ATOM 1108 C C . VAL A 1 140 ? 26.058 16.411 -9.716 1.00 61.16 140 VAL A C 1
ATOM 1110 O O . VAL A 1 140 ? 26.736 16.897 -10.628 1.00 61.16 140 VAL A O 1
ATOM 1113 N N . LEU A 1 141 ? 26.032 15.094 -9.466 1.00 62.28 141 LEU A N 1
ATOM 1114 C CA . LEU A 1 141 ? 26.540 14.144 -10.455 1.00 62.28 141 LEU A CA 1
ATOM 1115 C C . LEU A 1 141 ? 25.661 14.229 -11.701 1.00 62.28 141 LEU A C 1
ATOM 1117 O O . LEU A 1 141 ? 24.442 14.334 -11.624 1.00 62.28 141 LEU A O 1
ATOM 1121 N N . GLU A 1 142 ? 26.323 14.210 -12.848 1.00 56.47 142 GLU A N 1
ATOM 1122 C CA . GLU A 1 142 ? 25.741 14.392 -14.168 1.00 56.47 142 GLU A CA 1
ATOM 1123 C C . GLU A 1 142 ? 24.443 13.588 -14.365 1.00 56.47 142 GLU A C 1
ATOM 1125 O O . GLU A 1 142 ? 24.393 12.388 -14.084 1.00 56.47 142 GLU A O 1
ATOM 1130 N N . ALA A 1 143 ? 23.396 14.270 -14.840 1.00 58.09 143 ALA A N 1
ATOM 1131 C CA . ALA A 1 143 ? 22.055 13.716 -14.972 1.00 58.09 143 ALA A CA 1
ATOM 1132 C C . ALA A 1 143 ? 22.048 12.412 -15.792 1.00 58.09 143 ALA A C 1
ATOM 1134 O O . ALA A 1 143 ? 22.628 12.339 -16.879 1.00 58.09 143 ALA A O 1
ATOM 1135 N N . ASP A 1 144 ? 21.353 11.388 -15.290 1.00 58.41 144 ASP A N 1
ATOM 1136 C CA . ASP A 1 144 ? 21.397 10.018 -15.825 1.00 58.41 144 ASP A CA 1
ATOM 1137 C C . ASP A 1 144 ? 20.996 9.892 -17.304 1.00 58.41 144 ASP A C 1
ATOM 1139 O O . ASP A 1 144 ? 21.416 8.951 -17.987 1.00 58.41 144 ASP A O 1
ATOM 1143 N N . TRP A 1 145 ? 20.262 10.865 -17.853 1.00 58.28 145 TRP A N 1
ATOM 1144 C CA . TRP A 1 145 ? 19.941 10.903 -19.282 1.00 58.28 145 TRP A CA 1
ATOM 1145 C C . TRP A 1 145 ? 21.193 11.018 -20.167 1.00 58.28 145 TRP A C 1
ATOM 1147 O O . TRP A 1 145 ? 21.244 10.382 -21.219 1.00 58.28 145 TRP A O 1
ATOM 1157 N N . LYS A 1 146 ? 22.242 11.729 -19.726 1.00 57.56 146 LYS A N 1
ATOM 1158 C CA . LYS A 1 146 ? 23.525 11.808 -20.450 1.00 57.56 146 LYS A CA 1
ATOM 1159 C C . LYS A 1 146 ? 24.281 10.480 -20.451 1.00 57.56 146 LYS A C 1
ATOM 1161 O O . LYS A 1 146 ? 24.997 10.179 -21.402 1.00 57.56 146 LYS A O 1
ATOM 1166 N N . ARG A 1 147 ? 24.118 9.661 -19.405 1.00 56.59 147 ARG A N 1
ATOM 1167 C CA . ARG A 1 147 ? 24.68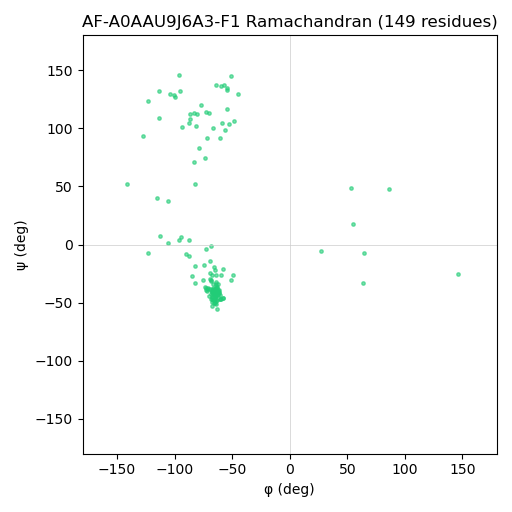2 8.303 -19.351 1.00 56.59 147 ARG A CA 1
ATOM 1168 C C . ARG A 1 147 ? 23.929 7.343 -20.272 1.00 56.59 147 ARG A C 1
ATOM 1170 O O . ARG A 1 147 ? 24.569 6.520 -20.922 1.00 56.59 147 ARG A O 1
ATOM 1177 N N . LYS A 1 148 ? 22.598 7.460 -20.340 1.00 56.56 148 LYS A N 1
ATOM 1178 C CA . LYS A 1 148 ? 21.731 6.593 -21.156 1.00 56.56 148 LYS A CA 1
ATOM 1179 C C . LYS A 1 148 ? 21.818 6.890 -22.657 1.00 56.56 148 LYS A C 1
ATOM 1181 O O . LYS A 1 148 ? 21.783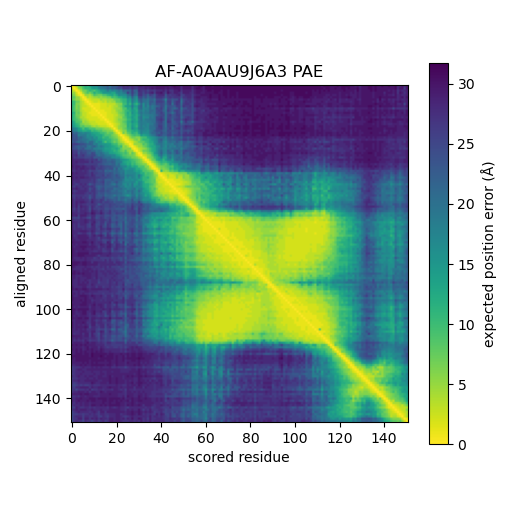 5.957 -23.452 1.00 56.56 148 LYS A O 1
ATOM 1186 N N . TYR A 1 149 ? 21.960 8.159 -23.038 1.00 58.69 149 TYR A N 1
ATOM 1187 C CA . TYR A 1 149 ? 22.001 8.607 -24.435 1.00 58.69 149 TYR A CA 1
ATOM 1188 C C . TYR A 1 149 ? 23.352 9.204 -24.813 1.00 58.69 149 TYR A C 1
ATOM 1190 O O . TYR A 1 149 ? 23.391 10.227 -25.487 1.00 58.69 149 TYR A O 1
ATOM 1198 N N . ARG A 1 150 ? 24.456 8.608 -24.351 1.00 51.38 150 ARG A N 1
ATOM 1199 C CA . ARG A 1 150 ? 25.804 9.068 -24.701 1.00 51.38 150 ARG A CA 1
ATOM 1200 C C . ARG A 1 150 ? 25.966 9.089 -26.235 1.00 51.38 150 ARG A C 1
ATOM 1202 O O . ARG A 1 150 ? 26.192 8.041 -26.837 1.00 51.38 150 ARG A O 1
ATOM 1209 N N . ILE A 1 151 ? 25.798 10.278 -26.814 1.00 48.44 151 ILE A N 1
ATOM 1210 C CA . ILE A 1 151 ? 26.237 10.710 -28.146 1.00 48.44 151 ILE A CA 1
ATOM 1211 C C . ILE A 1 151 ? 27.646 11.268 -27.976 1.00 48.44 151 ILE A C 1
ATOM 1213 O O . ILE A 1 151 ? 27.862 11.983 -26.967 1.00 48.44 151 ILE A O 1
#

Nearest PDB structures (foldseek):
  8scx-assembly1_A  TM=5.525E-01  e=1.562E+00  Saccharomyces cerevisiae

Radius of gyration: 27.37 Å; Cα contacts (8 Å, |Δi|>4): 127; chains: 1; bounding box: 68×64×49 Å

Solvent-accessible surface area (backbone atoms only — not comparable to full-atom values): 8684 Å² total; per-residue (Å²): 134,85,93,66,63,69,69,59,56,50,48,50,52,53,50,52,52,52,66,66,64,73,72,58,94,77,44,74,90,53,74,77,68,74,73,74,75,69,52,75,62,53,53,50,47,52,51,52,45,44,70,58,69,41,96,64,67,51,55,62,39,23,49,51,23,22,53,56,22,25,51,54,18,26,53,54,14,32,55,53,9,49,58,51,15,68,75,69,73,39,74,71,40,24,65,51,34,14,49,55,34,9,53,50,37,8,50,55,32,10,54,52,38,48,73,56,56,90,66,79,80,76,73,84,65,52,68,50,83,46,78,57,91,92,41,82,46,83,44,75,48,79,61,66,64,58,72,75,61,70,122

Organism: NCBI:txid1481888

InterPro domains:
  IPR018450 Romo1/Mgr2 [PF10247] (60-117)
  IPR018450 Romo1/Mgr2 [SM01378] (56-117)

Mean predicted aligned error: 18.58 Å